Protein AF-A0A1Q3BNQ1-F1 (afdb_monomer_lite)

Organism: Cephalotus follicularis (NCBI:txid3775)

Secondary structure (DSSP, 8-state):
-------HHHHHHHHHHHHHHHHHHHHHHHHHHHHHHHHHHHHHHHHHHHHHHHHSSHHHHHHHHHHHHHHHHHHHHHHHHHHHHHHHHHHHHHHHHHHHHHHH-SSSTT--HHHHHHHHHHHHHHHHTT------B-TTT--BSS-GGG-HHHHHHHHHHHHHHHHHHHHHHHT-

pLDDT: mean 78.76, std 16.56, range [44.59, 98.38]

Sequence (176 aa):
MAIDDLDEDEDENEVSELLELLEQFSLENASLKKTIKAINKENVSLKLEIECLSNKSLDDEIISLEKENETLKLEVDALKKTFPKFSNSSEKLDNLLGLQRCVFNKAGLGYDEMNNVKHCQKYLEKKDIKKTPSSITCNNCNKNGHTTHNCYHKKMTYIREINLNKTSSIEIKCLR

Structure (mmCIF, N/CA/C/O backbone):
data_AF-A0A1Q3BNQ1-F1
#
_entry.id   AF-A0A1Q3BNQ1-F1
#
loop_
_atom_site.group_PDB
_atom_site.id
_atom_site.type_symbol
_atom_site.label_atom_id
_atom_site.label_alt_id
_atom_site.label_comp_id
_atom_site.label_asym_id
_atom_site.label_entity_id
_atom_site.label_seq_id
_atom_site.pdbx_PDB_ins_code
_atom_site.Cartn_x
_atom_site.Cartn_y
_atom_site.Cartn_z
_atom_site.occupancy
_atom_site.B_iso_or_equiv
_atom_site.auth_seq_id
_atom_site.auth_comp_id
_atom_site.auth_asym_id
_atom_site.auth_atom_id
_atom_site.pdbx_PDB_model_num
ATOM 1 N N . MET A 1 1 ? -39.906 -1.894 97.832 1.00 46.34 1 MET A N 1
ATOM 2 C CA . MET A 1 1 ? -39.296 -2.335 96.566 1.00 46.34 1 MET A CA 1
ATOM 3 C C . MET A 1 1 ? -39.642 -1.264 95.560 1.00 46.34 1 MET A C 1
ATOM 5 O O . MET A 1 1 ? -40.793 -1.199 95.160 1.00 46.34 1 MET A O 1
ATOM 9 N N . ALA A 1 2 ? -38.713 -0.341 95.322 1.00 49.16 2 ALA A N 1
ATOM 10 C CA . ALA A 1 2 ? -38.807 0.574 94.193 1.00 49.16 2 ALA A CA 1
ATOM 11 C C . ALA A 1 2 ? -38.344 -0.242 92.986 1.00 49.16 2 ALA A C 1
ATOM 13 O O . ALA A 1 2 ? -37.250 -0.804 93.032 1.00 49.16 2 ALA A O 1
ATOM 14 N N . ILE A 1 3 ? -39.241 -0.449 92.030 1.00 54.94 3 ILE A N 1
ATOM 15 C CA . ILE A 1 3 ? -38.895 -1.000 90.726 1.00 54.94 3 ILE A CA 1
ATOM 16 C C . ILE A 1 3 ? -38.609 0.235 89.888 1.00 54.94 3 ILE A C 1
ATOM 18 O O . ILE A 1 3 ? -39.430 1.147 89.851 1.00 54.94 3 ILE A O 1
ATOM 22 N N . ASP A 1 4 ? -37.389 0.297 89.375 1.00 54.50 4 ASP A N 1
ATOM 23 C CA . ASP A 1 4 ? -36.933 1.331 88.467 1.00 54.50 4 ASP A CA 1
ATOM 24 C C . ASP A 1 4 ? -37.817 1.285 87.210 1.00 54.50 4 ASP A C 1
ATOM 26 O O . ASP A 1 4 ? -37.688 0.374 86.394 1.00 54.50 4 ASP A O 1
ATOM 30 N N . ASP A 1 5 ? -38.749 2.235 87.094 1.00 57.47 5 ASP A N 1
ATOM 31 C CA . ASP A 1 5 ? -39.455 2.556 85.851 1.00 57.47 5 ASP A CA 1
ATOM 32 C C . ASP A 1 5 ? -38.438 3.258 84.931 1.00 57.47 5 ASP A C 1
ATOM 34 O O . ASP A 1 5 ? -38.391 4.487 84.862 1.00 57.47 5 ASP A O 1
ATOM 38 N N . LEU A 1 6 ? -37.531 2.485 84.333 1.00 59.31 6 LEU A N 1
ATOM 39 C CA . LEU A 1 6 ? -36.557 2.971 83.356 1.00 59.31 6 LEU A CA 1
ATOM 40 C C . LEU A 1 6 ? -37.011 2.574 81.946 1.00 59.31 6 LEU A C 1
ATOM 42 O O . LEU A 1 6 ? -37.089 1.393 81.621 1.00 59.31 6 LEU A O 1
ATOM 46 N N . ASP A 1 7 ? -37.293 3.605 81.152 1.00 60.62 7 ASP A N 1
ATOM 47 C CA . ASP A 1 7 ? -36.911 3.744 79.741 1.00 60.62 7 ASP A CA 1
ATOM 48 C C . ASP A 1 7 ? -37.496 2.779 78.681 1.00 60.62 7 ASP A C 1
ATOM 50 O O . ASP A 1 7 ? -36.965 2.706 77.576 1.00 60.62 7 ASP A O 1
ATOM 54 N N . GLU A 1 8 ? -38.637 2.117 78.922 1.00 60.00 8 GLU A N 1
ATOM 55 C CA . GL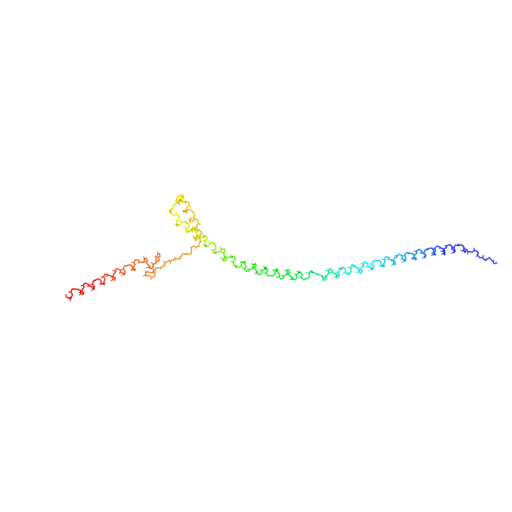U A 1 8 ? -39.306 1.292 77.883 1.00 60.00 8 GLU A CA 1
ATOM 56 C C . GLU A 1 8 ? -39.674 2.087 76.604 1.00 60.00 8 GLU A C 1
ATOM 58 O O . GLU A 1 8 ? -39.603 1.550 75.498 1.00 60.00 8 GLU A O 1
ATOM 63 N N . ASP A 1 9 ? -40.017 3.376 76.732 1.00 63.72 9 ASP A N 1
ATOM 64 C CA . ASP A 1 9 ? -40.390 4.239 75.596 1.00 63.72 9 ASP A CA 1
ATOM 65 C C . ASP A 1 9 ? -39.177 4.676 74.739 1.00 63.72 9 ASP A C 1
ATOM 67 O O . ASP A 1 9 ? -39.330 4.988 73.554 1.00 63.72 9 ASP A O 1
ATOM 71 N N . GLU A 1 10 ? -37.970 4.727 75.319 1.00 66.06 10 GLU A N 1
ATOM 72 C CA . GLU A 1 10 ? -36.742 5.127 74.611 1.00 66.06 10 GLU A CA 1
ATOM 73 C C . GLU A 1 10 ? -36.222 3.969 73.740 1.00 66.06 10 GLU A C 1
ATOM 75 O O . GLU A 1 10 ? -35.887 4.171 72.568 1.00 66.06 10 GLU A O 1
ATOM 80 N N . ASP A 1 11 ? -36.300 2.740 74.263 1.00 69.44 11 ASP A N 1
ATOM 81 C CA . ASP A 1 11 ? -35.953 1.508 73.549 1.00 69.44 11 ASP A CA 1
ATOM 82 C C . ASP A 1 11 ? -36.892 1.231 72.348 1.00 69.44 11 ASP A C 1
ATOM 84 O O . ASP A 1 11 ? -36.437 0.803 71.282 1.00 69.44 11 ASP A O 1
ATOM 88 N N . GLU A 1 12 ? -38.204 1.499 72.457 1.00 75.94 12 GLU A N 1
ATOM 89 C CA . GLU A 1 12 ? -39.151 1.331 71.333 1.00 75.94 12 GLU A CA 1
ATOM 90 C C . GLU A 1 12 ? -38.887 2.306 70.169 1.00 75.94 12 GLU A C 1
ATOM 92 O O . GLU A 1 12 ? -39.064 1.950 68.991 1.00 75.94 12 GLU A O 1
ATOM 97 N N . ASN A 1 13 ? -38.435 3.527 70.475 1.00 80.38 13 ASN A N 1
ATOM 98 C CA . ASN A 1 13 ? -38.092 4.526 69.466 1.00 80.38 13 ASN A CA 1
ATOM 99 C C . ASN A 1 13 ? -36.817 4.132 68.693 1.00 80.38 13 ASN A C 1
ATOM 101 O O . ASN A 1 13 ? -36.804 4.209 67.462 1.00 80.38 13 ASN A O 1
ATOM 105 N N . GLU A 1 14 ? -35.785 3.623 69.378 1.00 83.44 14 GLU A N 1
ATOM 106 C CA . GLU A 1 14 ? -34.570 3.105 68.726 1.00 83.44 14 GLU A CA 1
ATOM 107 C C . GLU A 1 14 ? -34.859 1.897 67.818 1.00 83.44 14 GLU A C 1
ATOM 109 O O . GLU A 1 14 ? -34.345 1.809 66.697 1.00 83.44 14 GLU A O 1
ATOM 114 N N . VAL A 1 15 ? -35.720 0.969 68.252 1.00 88.25 15 VAL A N 1
ATOM 115 C CA . VAL A 1 15 ? -36.116 -0.197 67.438 1.00 88.25 15 VAL A CA 1
ATOM 116 C C . VAL A 1 15 ? -36.845 0.233 66.161 1.00 88.25 15 VAL A C 1
ATOM 118 O O . VAL A 1 15 ? -36.629 -0.360 65.097 1.00 88.25 15 VAL A O 1
ATOM 121 N N . SER A 1 16 ? -37.678 1.272 66.242 1.00 88.44 16 SER A N 1
ATOM 122 C CA . SER A 1 16 ? -38.406 1.817 65.091 1.00 88.44 16 SER A CA 1
ATOM 123 C C . SER A 1 16 ? -37.464 2.456 64.063 1.00 88.44 16 SER A C 1
ATOM 125 O O . SER A 1 16 ? -37.566 2.146 62.873 1.00 88.44 16 SER A O 1
ATOM 127 N N . GLU A 1 17 ? -36.484 3.255 64.501 1.00 92.38 17 GLU A N 1
ATOM 128 C CA . GLU A 1 17 ? -35.461 3.830 63.610 1.00 92.38 17 GLU A CA 1
ATOM 129 C C . GLU A 1 17 ? -34.612 2.745 62.922 1.00 92.38 17 GLU A C 1
ATOM 131 O O . GLU A 1 17 ? -34.325 2.824 61.722 1.00 92.38 17 GLU A O 1
ATOM 136 N N . LEU A 1 18 ? -34.241 1.685 63.648 1.00 92.81 18 LEU A N 1
ATOM 137 C CA . LEU A 1 18 ? -33.494 0.557 63.081 1.00 92.81 18 LEU A CA 1
ATOM 138 C C . LEU A 1 18 ? -34.297 -0.210 62.019 1.00 92.81 18 LEU A C 1
ATOM 140 O O . LEU A 1 18 ? -33.718 -0.668 61.027 1.00 92.81 18 LEU A O 1
ATOM 144 N N . LEU A 1 19 ? -35.614 -0.350 62.198 1.00 93.50 19 LEU A N 1
ATOM 145 C CA . LEU A 1 19 ? -36.498 -0.976 61.211 1.00 93.50 19 LEU A CA 1
ATOM 146 C C . LEU A 1 19 ? -36.595 -0.147 59.924 1.00 93.50 19 LEU A C 1
ATOM 148 O O . LEU A 1 19 ? -36.480 -0.719 58.836 1.00 93.50 19 LEU A O 1
ATOM 152 N N . GLU A 1 20 ? -36.735 1.177 60.031 1.00 94.25 20 GLU A N 1
ATOM 153 C CA . GLU A 1 20 ? -36.743 2.076 58.867 1.00 94.25 20 GLU A CA 1
ATOM 154 C C . GLU A 1 20 ? -35.418 2.007 58.092 1.00 94.25 20 GLU A C 1
ATOM 156 O O . GLU A 1 20 ? -35.409 1.860 56.864 1.00 94.25 20 GLU A O 1
ATOM 161 N N . LEU A 1 21 ? -34.284 2.020 58.805 1.00 95.19 21 LEU A N 1
ATOM 162 C CA . LEU A 1 21 ? -32.958 1.857 58.202 1.00 95.19 21 LEU A CA 1
ATOM 163 C C . LEU A 1 21 ? -32.819 0.510 57.482 1.00 95.19 21 LEU A C 1
ATOM 165 O O . LEU A 1 21 ? -32.277 0.448 56.373 1.00 95.19 21 LEU A O 1
ATOM 169 N N . LEU A 1 22 ? -33.316 -0.576 58.081 1.00 94.88 22 LEU A N 1
ATOM 170 C CA . LEU A 1 22 ? -33.282 -1.905 57.474 1.00 94.88 22 LEU A CA 1
ATOM 171 C C . LEU A 1 22 ? -34.108 -1.955 56.182 1.00 94.88 22 LEU A C 1
ATOM 173 O O . LEU A 1 22 ? -33.658 -2.527 55.181 1.00 94.88 22 LEU A O 1
ATOM 177 N N . GLU A 1 23 ? -35.291 -1.340 56.179 1.00 96.19 23 GLU A N 1
ATOM 178 C CA . GLU A 1 23 ? -36.137 -1.256 54.993 1.00 96.19 23 GLU A CA 1
ATOM 179 C C . GLU A 1 23 ? -35.449 -0.443 53.887 1.00 96.19 23 GLU A C 1
ATOM 181 O O . GLU A 1 23 ? -35.364 -0.910 52.744 1.00 96.19 23 GLU A O 1
ATOM 186 N N . GLN A 1 24 ? -34.844 0.698 54.225 1.00 96.88 24 GLN A N 1
ATOM 187 C CA . GLN A 1 24 ? -34.085 1.517 53.280 1.00 96.88 24 GLN A CA 1
ATOM 188 C C . GLN A 1 24 ? -32.898 0.753 52.672 1.00 96.88 24 GLN A C 1
ATOM 190 O O . GLN A 1 24 ? -32.751 0.716 51.444 1.00 96.88 24 GLN A O 1
ATOM 195 N N . PHE A 1 25 ? -32.103 0.060 53.493 1.00 97.12 25 PHE A N 1
ATOM 196 C CA . PHE A 1 25 ? -31.016 -0.796 53.008 1.00 97.12 25 PHE A CA 1
ATOM 197 C C . PHE A 1 25 ? -31.523 -1.925 52.106 1.00 97.12 25 PHE A C 1
ATOM 199 O O . PHE A 1 25 ? -30.865 -2.293 51.128 1.00 97.12 25 PHE A O 1
ATOM 206 N N . SER A 1 26 ? -32.694 -2.495 52.400 1.00 97.12 26 SER A N 1
ATOM 207 C CA . SER A 1 26 ? -33.290 -3.545 51.569 1.00 97.12 26 SER A CA 1
ATOM 208 C C . SER A 1 26 ? -33.654 -3.028 50.169 1.00 97.12 26 SER A C 1
ATOM 210 O O . SER A 1 26 ? -33.371 -3.695 49.163 1.00 97.12 26 SER A O 1
ATOM 212 N N . LEU A 1 27 ? -34.200 -1.809 50.089 1.00 97.25 27 LEU A N 1
ATOM 213 C CA . LEU A 1 27 ? -34.549 -1.136 48.839 1.00 97.25 27 LEU A CA 1
ATOM 214 C C . LEU A 1 27 ? -33.297 -0.796 48.029 1.00 97.25 27 LEU A C 1
ATOM 216 O O . LEU A 1 27 ? -33.243 -1.068 46.823 1.00 97.25 27 LEU A O 1
ATOM 220 N N . GLU A 1 28 ? -32.268 -0.264 48.687 1.00 97.81 28 GLU A N 1
ATOM 221 C CA . GLU A 1 28 ? -31.000 0.065 48.046 1.00 97.81 28 GLU A CA 1
ATOM 222 C C . GLU A 1 28 ? -30.319 -1.193 47.487 1.00 97.81 28 GLU A C 1
ATOM 224 O O . GLU A 1 28 ? -29.970 -1.229 46.304 1.00 97.81 28 GLU A O 1
ATOM 229 N N . ASN A 1 29 ? -30.259 -2.281 48.260 1.00 97.31 29 ASN A N 1
ATOM 230 C CA . ASN A 1 29 ? -29.737 -3.572 47.804 1.00 97.31 29 ASN A CA 1
ATOM 231 C C . ASN A 1 29 ? -30.508 -4.128 46.596 1.00 97.31 29 ASN A C 1
ATOM 233 O O . ASN A 1 29 ? -29.913 -4.667 45.654 1.00 97.31 29 ASN A O 1
ATOM 237 N N . ALA A 1 30 ? -31.835 -3.983 46.581 1.00 97.44 30 ALA A N 1
ATOM 238 C CA . ALA A 1 30 ? -32.650 -4.374 45.437 1.00 97.44 30 ALA A CA 1
ATOM 239 C C . ALA A 1 30 ? -32.338 -3.524 44.193 1.00 97.44 30 ALA A C 1
ATOM 241 O O . ALA A 1 30 ? -32.303 -4.063 43.079 1.00 97.44 30 ALA A O 1
ATOM 242 N N . SER A 1 31 ? -32.084 -2.223 44.365 1.00 97.69 31 SER A N 1
ATOM 243 C CA . SER A 1 31 ? -31.688 -1.323 43.278 1.00 97.69 31 SER A CA 1
ATOM 244 C C . SER A 1 31 ? -30.307 -1.684 42.713 1.00 97.69 31 SER A C 1
ATOM 246 O O . SER A 1 31 ? -30.189 -1.903 41.505 1.00 97.69 31 SER A O 1
ATOM 248 N N . LEU A 1 32 ? -29.311 -1.902 43.581 1.00 98.06 32 LEU A N 1
ATOM 249 C CA . LEU A 1 32 ? -27.949 -2.308 43.222 1.00 98.06 32 LEU A CA 1
ATOM 250 C C . LEU A 1 32 ? -27.942 -3.635 42.458 1.00 98.06 32 LEU A C 1
ATOM 252 O O . LEU A 1 32 ? -27.269 -3.800 41.440 1.00 98.06 32 LEU A O 1
ATOM 256 N N . LYS A 1 33 ? -28.767 -4.592 42.890 1.00 98.19 33 LYS A N 1
ATOM 257 C CA . LYS A 1 33 ? -28.916 -5.877 42.198 1.00 98.19 33 LYS A CA 1
ATOM 258 C C . LYS A 1 33 ? -29.481 -5.717 40.782 1.00 98.19 33 LYS A C 1
ATOM 260 O O . LYS A 1 33 ? -29.136 -6.508 39.900 1.00 98.19 33 LYS A O 1
ATOM 265 N N . LYS A 1 34 ? -30.348 -4.725 40.540 1.00 97.62 34 LYS A N 1
ATOM 266 C CA . LYS A 1 34 ? -30.874 -4.421 39.196 1.00 97.62 34 LYS A CA 1
ATOM 267 C C . LYS A 1 34 ? -29.801 -3.779 38.316 1.00 97.62 34 LYS A C 1
ATOM 269 O O . LYS A 1 34 ? -29.639 -4.225 37.180 1.00 97.62 34 LYS A O 1
ATOM 274 N N . THR A 1 35 ? -29.039 -2.812 38.827 1.00 98.00 35 THR A N 1
ATOM 275 C CA . THR A 1 35 ? -27.935 -2.178 38.083 1.00 98.00 35 THR A CA 1
ATOM 276 C C . THR A 1 35 ? -26.826 -3.169 37.749 1.00 98.00 35 THR A C 1
ATOM 278 O O . THR A 1 35 ? -26.418 -3.231 36.593 1.00 98.00 35 THR A O 1
ATOM 281 N N . ILE A 1 36 ? -26.420 -4.042 38.679 1.00 98.19 36 ILE A N 1
ATOM 282 C CA . ILE A 1 36 ? -25.442 -5.114 38.405 1.00 98.19 36 ILE A CA 1
ATOM 283 C C . ILE A 1 36 ? -25.914 -6.019 37.258 1.00 98.19 36 ILE A C 1
ATOM 285 O O . ILE A 1 36 ? -25.133 -6.376 36.375 1.00 98.19 36 ILE A O 1
ATOM 289 N N . LYS A 1 37 ? -27.202 -6.387 37.230 1.00 97.75 37 LYS A N 1
ATOM 290 C CA . LYS A 1 37 ? -27.765 -7.189 36.132 1.00 97.75 37 LYS A CA 1
ATOM 291 C C . LYS A 1 37 ? -27.741 -6.449 34.795 1.00 97.75 37 LYS A C 1
ATOM 293 O O . LYS A 1 37 ? -27.502 -7.093 33.778 1.00 97.75 37 LYS A O 1
ATOM 298 N N . ALA A 1 38 ? -28.010 -5.144 34.784 1.00 97.81 38 ALA A N 1
ATOM 299 C CA . ALA A 1 38 ? -27.954 -4.332 33.570 1.00 97.81 38 ALA A CA 1
ATOM 300 C C . ALA A 1 38 ? -26.516 -4.233 33.034 1.00 97.81 38 ALA A C 1
ATOM 302 O O . ALA A 1 38 ? -26.275 -4.600 31.887 1.00 97.81 38 ALA A O 1
ATOM 303 N N . ILE A 1 39 ? -25.561 -3.878 33.899 1.00 98.06 39 ILE A N 1
ATOM 304 C CA . ILE A 1 39 ? -24.134 -3.774 33.560 1.00 98.06 39 ILE A CA 1
ATOM 305 C C . ILE A 1 39 ? -23.590 -5.113 33.052 1.00 98.06 39 ILE A C 1
ATOM 307 O O . ILE A 1 39 ? -22.869 -5.161 32.062 1.00 98.06 39 ILE A O 1
ATOM 311 N N . ASN A 1 40 ? -23.964 -6.234 33.677 1.00 97.88 40 ASN A N 1
ATOM 312 C CA . ASN A 1 40 ? -23.525 -7.549 33.209 1.00 97.88 40 ASN A CA 1
ATOM 313 C C . ASN A 1 40 ? -24.044 -7.888 31.806 1.00 97.88 40 ASN A C 1
ATOM 315 O O . ASN A 1 40 ? -23.314 -8.502 31.031 1.00 97.88 40 ASN A O 1
ATOM 319 N N . LYS A 1 41 ? -25.273 -7.488 31.456 1.00 97.12 41 LYS A N 1
ATOM 320 C CA . LYS A 1 41 ? -25.795 -7.673 30.091 1.00 97.12 41 LYS A CA 1
ATOM 321 C C . LYS A 1 41 ? -25.012 -6.841 29.080 1.00 97.12 41 LYS A C 1
ATOM 323 O O . LYS A 1 41 ? -24.650 -7.359 28.028 1.00 97.12 41 LYS A O 1
ATOM 328 N N . GLU A 1 42 ? -24.726 -5.589 29.416 1.00 97.69 42 GLU A N 1
ATOM 329 C CA . GLU A 1 42 ? -23.936 -4.692 28.572 1.00 97.69 42 GLU A CA 1
ATOM 330 C C . GLU A 1 42 ? -22.507 -5.217 28.377 1.00 97.69 42 GLU A C 1
ATOM 332 O O . GLU A 1 42 ? -22.049 -5.340 27.246 1.00 97.69 42 GLU A O 1
ATOM 337 N N . ASN A 1 43 ? -21.850 -5.672 29.448 1.00 97.38 43 ASN A N 1
ATOM 338 C CA . ASN A 1 43 ? -20.525 -6.293 29.381 1.00 97.38 43 ASN A CA 1
ATOM 339 C C . ASN A 1 43 ? -20.485 -7.533 28.478 1.00 97.38 43 ASN A C 1
ATOM 341 O O . ASN A 1 43 ? -19.504 -7.743 27.767 1.00 97.38 43 ASN A O 1
ATOM 345 N N . VAL A 1 44 ? -21.524 -8.374 28.503 1.00 97.00 44 VAL A N 1
ATOM 346 C CA . VAL A 1 44 ? -21.620 -9.529 27.594 1.00 97.00 44 VAL A CA 1
ATOM 347 C C . VAL A 1 44 ? -21.784 -9.065 26.145 1.00 97.00 44 VAL A C 1
ATOM 349 O O . VAL A 1 44 ? -21.111 -9.598 25.268 1.00 97.00 44 VAL A O 1
ATOM 352 N N . SER A 1 45 ? -22.618 -8.051 25.896 1.00 96.81 45 SER A N 1
ATOM 353 C CA . SER A 1 45 ? -22.808 -7.479 24.557 1.00 96.81 45 SER A CA 1
ATOM 354 C C . SER A 1 45 ? -21.512 -6.890 23.995 1.00 96.81 45 SER A C 1
ATOM 356 O O . SER A 1 45 ? -21.127 -7.219 22.877 1.00 96.81 45 SER A O 1
ATOM 358 N N . LEU A 1 46 ? -20.804 -6.080 24.786 1.00 96.31 46 LEU A N 1
ATOM 359 C CA . LEU A 1 46 ? -19.537 -5.462 24.387 1.00 96.31 46 LEU A CA 1
ATOM 360 C C . LEU A 1 46 ? -18.456 -6.511 24.099 1.00 96.31 46 LEU A C 1
ATOM 362 O O . LEU A 1 46 ? -17.715 -6.383 23.129 1.00 96.31 46 LEU A O 1
ATOM 366 N N . LYS A 1 47 ? -18.384 -7.584 24.899 1.00 95.50 47 LYS A N 1
ATOM 367 C CA . LYS A 1 47 ? -17.460 -8.700 24.634 1.00 95.50 47 LYS A CA 1
ATOM 368 C C . LYS A 1 47 ? -17.732 -9.369 23.287 1.00 95.50 47 LYS A C 1
ATOM 370 O O . LYS A 1 47 ? -16.783 -9.634 22.555 1.00 95.50 47 LYS A O 1
ATOM 375 N N . LEU A 1 48 ? -19.002 -9.612 22.955 1.00 91.50 48 LEU A N 1
ATOM 376 C CA . LEU A 1 48 ? -19.388 -10.207 21.671 1.00 91.50 48 LEU A CA 1
ATOM 377 C C . LEU A 1 48 ? -19.059 -9.288 20.488 1.00 91.50 48 LEU A C 1
ATOM 379 O O . LEU A 1 48 ? -18.639 -9.766 19.436 1.00 91.50 48 LEU A O 1
ATOM 383 N N . GLU A 1 49 ? -19.231 -7.977 20.653 1.00 90.69 49 GLU A N 1
ATOM 384 C CA . GLU A 1 49 ? -18.887 -6.996 19.623 1.00 90.69 49 GLU A CA 1
ATOM 385 C C . GLU A 1 49 ? -17.374 -6.954 19.367 1.00 90.69 49 GLU A C 1
ATOM 387 O O . GLU A 1 49 ? -16.949 -7.031 18.215 1.00 90.69 49 GLU A O 1
ATOM 392 N N . ILE A 1 50 ? -16.558 -6.947 20.427 1.00 88.44 50 ILE A N 1
ATOM 393 C CA . ILE A 1 50 ? -15.091 -7.023 20.326 1.00 88.44 50 ILE A CA 1
ATOM 394 C C . ILE A 1 50 ? -14.652 -8.306 19.608 1.00 88.44 50 ILE A C 1
ATOM 396 O O . ILE A 1 50 ? -13.821 -8.251 18.704 1.00 88.44 50 ILE A O 1
ATOM 400 N N . GLU A 1 51 ? -15.222 -9.457 19.971 1.00 87.12 51 GLU A N 1
ATOM 401 C CA . GLU A 1 51 ? -14.909 -10.739 19.329 1.00 87.12 51 GLU A CA 1
ATOM 402 C C . GLU A 1 51 ? -15.293 -10.742 17.839 1.00 87.12 51 GLU A C 1
ATOM 404 O O . GLU A 1 51 ? -14.527 -11.200 16.989 1.00 87.12 51 GLU A O 1
ATOM 409 N N . CYS A 1 52 ? -16.450 -10.169 17.494 1.00 82.81 52 CYS A N 1
ATOM 410 C CA . CYS A 1 52 ? -16.878 -10.028 16.104 1.00 82.81 52 CYS A CA 1
ATOM 411 C C . CYS A 1 52 ? -15.960 -9.110 15.289 1.00 82.81 52 CYS A C 1
ATOM 413 O O . CYS A 1 52 ? -15.711 -9.407 14.122 1.00 82.81 52 CYS A O 1
ATOM 415 N N . LEU A 1 53 ? -15.481 -8.011 15.876 1.00 81.38 53 LEU A N 1
ATOM 416 C CA . LEU A 1 53 ? -14.559 -7.077 15.225 1.00 81.38 53 LEU A CA 1
ATOM 417 C C . LEU A 1 53 ? -13.166 -7.689 15.043 1.00 81.38 53 LEU A C 1
ATOM 419 O O . LEU A 1 53 ? -12.551 -7.494 13.998 1.00 81.38 53 LEU A O 1
ATOM 423 N N . SER A 1 54 ? -12.696 -8.465 16.022 1.00 78.31 54 SER A N 1
ATOM 424 C CA . SER A 1 54 ? -11.379 -9.108 15.975 1.00 78.31 54 SER A CA 1
ATOM 425 C C . SER A 1 54 ? -11.273 -10.189 14.896 1.00 78.31 54 SER A C 1
ATOM 427 O O . SER A 1 54 ? -10.187 -10.408 14.377 1.00 78.31 54 SER A O 1
ATOM 429 N N . ASN A 1 55 ? -12.373 -10.871 14.559 1.00 67.62 55 ASN A N 1
ATOM 430 C CA . ASN A 1 55 ? -12.326 -12.084 13.735 1.00 67.62 55 ASN A CA 1
ATOM 431 C C . ASN A 1 55 ? -12.659 -11.883 12.245 1.00 67.62 55 ASN A C 1
ATOM 433 O O . ASN A 1 55 ? -12.581 -12.847 11.488 1.00 67.62 55 ASN A O 1
ATOM 437 N N . LYS A 1 56 ? -13.116 -10.701 11.801 1.00 64.19 56 LYS A N 1
ATOM 438 C CA . LYS A 1 56 ? -13.925 -10.639 10.564 1.00 64.19 56 LYS A CA 1
ATOM 439 C C . LYS A 1 56 ? -13.292 -10.170 9.263 1.00 64.19 56 LYS A C 1
ATOM 441 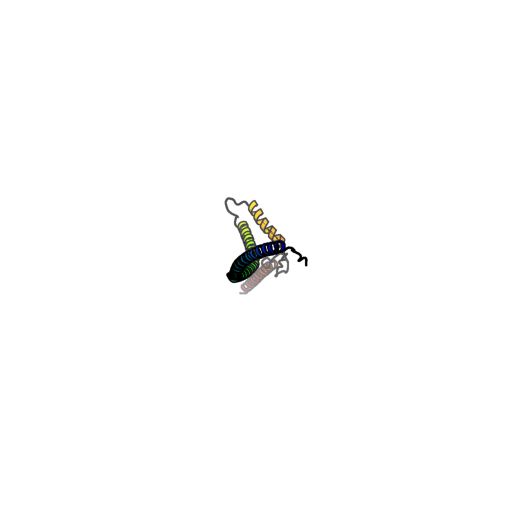O O . LYS A 1 56 ? -13.953 -10.371 8.251 1.00 64.19 56 LYS A O 1
ATOM 446 N N . SER A 1 57 ? -12.121 -9.543 9.203 1.00 62.97 57 SER A N 1
ATOM 447 C CA . SER A 1 57 ? -11.720 -8.989 7.890 1.00 62.97 57 SER A CA 1
ATOM 448 C C . SER A 1 57 ? -10.284 -8.524 7.759 1.00 62.97 57 SER A C 1
ATOM 450 O O . SER A 1 57 ? -9.760 -8.498 6.651 1.00 62.97 57 SER A O 1
ATOM 452 N N . LEU A 1 58 ? -9.664 -8.096 8.857 1.00 73.38 58 LEU A N 1
ATOM 453 C CA . LEU A 1 58 ? -8.432 -7.322 8.752 1.00 73.38 58 LEU A CA 1
ATOM 454 C C . LEU A 1 58 ? -7.223 -8.196 8.432 1.00 73.38 58 LEU A C 1
ATOM 456 O O . LEU A 1 58 ? -6.393 -7.779 7.637 1.00 73.38 58 LEU A O 1
ATOM 460 N N . ASP A 1 59 ? -7.147 -9.412 8.969 1.00 81.69 59 ASP A N 1
ATOM 461 C CA . ASP A 1 59 ? -5.968 -10.262 8.773 1.00 81.69 59 ASP A CA 1
ATOM 462 C C . ASP A 1 59 ? -5.810 -10.706 7.312 1.00 81.69 59 ASP A C 1
ATOM 464 O O . ASP A 1 59 ? -4.722 -10.597 6.750 1.00 81.69 59 ASP A O 1
ATOM 468 N N . ASP A 1 60 ? -6.893 -11.130 6.657 1.00 82.94 60 ASP A N 1
ATOM 469 C CA . ASP A 1 60 ? -6.854 -11.530 5.245 1.00 82.94 60 ASP A CA 1
ATOM 470 C C . ASP A 1 60 ? -6.549 -10.340 4.321 1.00 82.94 60 ASP A C 1
ATOM 472 O O . ASP A 1 60 ? -5.795 -10.472 3.352 1.00 82.94 60 ASP A O 1
ATOM 476 N N . GLU A 1 61 ? -7.100 -9.163 4.633 1.00 86.81 61 GLU A N 1
ATOM 477 C CA . GLU A 1 61 ? -6.850 -7.932 3.882 1.00 86.81 61 GLU A CA 1
ATOM 478 C C . GLU A 1 61 ? -5.401 -7.454 4.062 1.00 86.81 61 GLU A C 1
ATOM 480 O O . GLU A 1 61 ? -4.742 -7.115 3.079 1.00 86.81 61 GLU A O 1
ATOM 485 N N . ILE A 1 62 ? -4.857 -7.531 5.282 1.00 89.25 62 ILE A N 1
ATOM 486 C CA . ILE A 1 62 ? -3.445 -7.256 5.579 1.00 89.25 62 ILE A CA 1
ATOM 487 C C . ILE A 1 62 ? -2.545 -8.219 4.800 1.00 89.25 62 ILE A C 1
ATOM 489 O O . ILE A 1 62 ? -1.655 -7.765 4.085 1.00 89.25 62 ILE A O 1
ATOM 493 N N . ILE A 1 63 ? -2.808 -9.529 4.854 1.00 91.25 63 ILE A N 1
ATOM 494 C CA . ILE A 1 63 ? -2.019 -10.539 4.131 1.00 91.25 63 ILE A CA 1
ATOM 495 C C . ILE A 1 63 ? -2.067 -10.297 2.615 1.00 91.25 63 ILE A C 1
ATOM 497 O O . ILE A 1 63 ? -1.059 -10.460 1.920 1.00 91.25 63 ILE A O 1
ATOM 501 N N . SER A 1 64 ? -3.232 -9.928 2.076 1.00 93.50 64 SER A N 1
ATOM 502 C CA . SER A 1 64 ? -3.385 -9.598 0.656 1.00 93.50 64 SER A CA 1
ATOM 503 C C . SER A 1 64 ? -2.557 -8.368 0.276 1.00 93.50 64 SER A C 1
ATOM 505 O O . SER A 1 64 ? -1.790 -8.415 -0.689 1.00 93.50 64 SER A O 1
ATOM 507 N N . LEU A 1 65 ? -2.667 -7.291 1.057 1.00 96.00 65 LEU A N 1
ATOM 508 C CA . LEU A 1 65 ? -1.933 -6.045 0.834 1.00 96.00 65 LEU A CA 1
ATOM 509 C C . LEU A 1 65 ? -0.419 -6.235 0.968 1.00 96.00 65 LEU A C 1
ATOM 511 O O . LEU A 1 65 ? 0.341 -5.654 0.195 1.00 96.00 65 LEU A O 1
ATOM 515 N N . GLU A 1 66 ? 0.042 -7.056 1.912 1.00 96.50 66 GLU A N 1
ATOM 516 C CA . GLU A 1 66 ? 1.462 -7.379 2.081 1.00 96.50 66 GLU A CA 1
ATOM 517 C C . GLU A 1 66 ? 2.037 -8.078 0.843 1.00 96.50 66 GLU A C 1
ATOM 519 O O . GLU A 1 66 ? 3.081 -7.662 0.332 1.00 96.50 66 GLU A O 1
ATOM 524 N N . LYS A 1 67 ? 1.325 -9.073 0.296 1.00 96.25 67 LYS A N 1
ATOM 525 C CA . LYS A 1 67 ? 1.728 -9.781 -0.934 1.00 96.25 67 LYS A CA 1
ATOM 526 C C . LYS A 1 67 ? 1.771 -8.862 -2.154 1.00 96.25 67 LYS A C 1
ATOM 528 O O . LYS A 1 67 ? 2.695 -8.951 -2.969 1.00 96.25 67 LYS A O 1
ATOM 533 N N . GLU A 1 68 ? 0.788 -7.974 -2.292 1.00 97.38 68 GLU A N 1
ATOM 534 C CA . GLU A 1 68 ? 0.774 -6.975 -3.363 1.00 97.38 68 GLU A CA 1
ATOM 535 C C . GLU A 1 68 ? 1.973 -6.024 -3.235 1.00 97.38 68 GLU A C 1
ATOM 537 O O . GLU A 1 68 ? 2.691 -5.789 -4.208 1.00 97.38 68 GLU A O 1
ATOM 542 N N . ASN A 1 69 ? 2.271 -5.558 -2.018 1.00 97.94 69 ASN A N 1
ATOM 543 C CA . ASN A 1 69 ? 3.418 -4.692 -1.745 1.00 97.94 69 ASN A CA 1
ATOM 544 C C . ASN A 1 69 ? 4.762 -5.357 -2.074 1.00 97.94 69 ASN A C 1
ATOM 546 O O . ASN A 1 69 ? 5.659 -4.707 -2.618 1.00 97.94 69 ASN A O 1
ATOM 550 N N . GLU A 1 70 ? 4.933 -6.638 -1.742 1.00 97.62 70 GLU A N 1
ATOM 551 C CA . GLU A 1 70 ? 6.132 -7.398 -2.116 1.00 97.62 70 GLU A CA 1
ATOM 552 C C . GLU A 1 70 ? 6.280 -7.509 -3.637 1.00 97.62 70 GLU A C 1
ATOM 554 O O . GLU A 1 70 ? 7.366 -7.268 -4.172 1.00 97.62 70 GLU A O 1
ATOM 559 N N . THR A 1 71 ? 5.181 -7.791 -4.341 1.00 97.81 71 THR A N 1
ATOM 560 C CA . THR A 1 71 ? 5.160 -7.883 -5.808 1.00 97.81 71 THR A CA 1
ATOM 561 C C . THR A 1 71 ? 5.538 -6.546 -6.449 1.00 97.81 71 THR A C 1
ATOM 563 O O . THR A 1 71 ? 6.452 -6.485 -7.276 1.00 97.81 71 THR A O 1
ATOM 566 N N . LEU A 1 72 ? 4.925 -5.447 -6.000 1.00 98.38 72 LEU A N 1
ATOM 567 C CA . LEU A 1 72 ? 5.218 -4.099 -6.492 1.00 98.38 72 LEU A CA 1
ATOM 568 C C . LEU A 1 72 ? 6.673 -3.688 -6.232 1.00 98.38 72 LEU A C 1
ATOM 570 O O . LEU A 1 72 ? 7.305 -3.076 -7.095 1.00 98.38 72 LEU A O 1
ATOM 574 N N . LYS A 1 73 ? 7.250 -4.045 -5.077 1.00 98.31 73 LYS A N 1
ATOM 575 C CA . LYS A 1 73 ? 8.673 -3.788 -4.793 1.00 98.31 73 LYS A CA 1
ATOM 576 C C . LYS A 1 73 ? 9.588 -4.495 -5.794 1.00 98.31 73 LYS A C 1
ATOM 578 O O . LYS A 1 73 ? 10.531 -3.874 -6.288 1.00 98.31 73 LYS A O 1
ATOM 583 N N . LEU A 1 74 ? 9.299 -5.754 -6.128 1.00 97.75 74 LEU A N 1
ATOM 584 C CA . LEU A 1 74 ? 10.073 -6.512 -7.115 1.00 97.75 74 LEU A CA 1
ATOM 585 C C . LEU A 1 74 ? 9.978 -5.893 -8.516 1.00 97.75 74 LEU A C 1
ATOM 587 O O . LEU A 1 74 ? 11.000 -5.760 -9.196 1.00 97.75 74 LEU A O 1
ATOM 591 N N . GLU A 1 75 ? 8.786 -5.469 -8.936 1.00 97.88 75 GLU A N 1
ATOM 592 C CA . GLU A 1 75 ? 8.585 -4.787 -10.218 1.00 97.88 75 GLU A CA 1
ATOM 593 C C . GLU A 1 75 ? 9.322 -3.447 -10.276 1.00 97.88 75 GLU A C 1
ATOM 595 O O . GLU A 1 75 ? 10.027 -3.165 -11.248 1.00 97.88 75 GLU A O 1
ATOM 600 N N . VAL A 1 76 ? 9.235 -2.642 -9.214 1.00 98.25 76 VAL A N 1
ATOM 601 C CA . VAL A 1 76 ? 9.953 -1.367 -9.109 1.00 98.25 76 VAL A CA 1
ATOM 602 C C . VAL A 1 76 ? 11.462 -1.581 -9.187 1.00 98.25 76 VAL A C 1
ATOM 604 O O . VAL A 1 76 ? 12.148 -0.836 -9.888 1.00 98.25 76 VAL A O 1
ATOM 607 N N . ASP A 1 77 ? 12.003 -2.599 -8.523 1.00 97.75 77 ASP A N 1
ATOM 608 C CA . ASP A 1 77 ? 13.431 -2.907 -8.584 1.00 97.75 77 ASP A CA 1
ATOM 609 C C . ASP A 1 77 ? 13.863 -3.418 -9.965 1.00 97.75 77 ASP A C 1
ATOM 611 O O . ASP A 1 77 ? 14.946 -3.066 -10.450 1.00 97.75 77 ASP A O 1
ATOM 615 N N . ALA A 1 78 ? 13.022 -4.204 -10.640 1.00 97.44 78 ALA A N 1
ATOM 616 C CA . ALA A 1 78 ? 13.257 -4.618 -12.020 1.00 97.44 78 ALA A CA 1
ATOM 617 C C . ALA A 1 78 ? 13.261 -3.411 -12.974 1.00 97.44 78 ALA A C 1
ATOM 619 O O . ALA A 1 78 ? 14.190 -3.260 -13.775 1.00 97.44 78 ALA A O 1
ATOM 620 N N . LEU A 1 79 ? 12.284 -2.510 -12.842 1.00 97.50 79 LEU A N 1
ATOM 621 C CA . LEU A 1 79 ? 12.194 -1.272 -13.617 1.00 97.50 79 LEU A CA 1
ATOM 622 C C . LEU A 1 79 ? 13.387 -0.354 -13.353 1.00 97.50 79 LEU A C 1
ATOM 624 O O . LEU A 1 79 ? 14.019 0.122 -14.293 1.00 97.50 79 LEU A O 1
ATOM 628 N N . LYS A 1 80 ? 13.782 -0.160 -12.092 1.00 97.38 80 LYS A N 1
ATOM 629 C CA . LYS A 1 80 ? 14.975 0.623 -11.733 1.00 97.38 80 LYS A CA 1
ATOM 630 C C . LYS A 1 80 ? 16.256 0.059 -12.348 1.00 97.38 80 LYS A C 1
ATOM 632 O O . LYS A 1 80 ? 17.157 0.829 -12.666 1.00 97.38 80 LYS A O 1
ATOM 637 N N . LYS A 1 81 ? 16.359 -1.260 -12.553 1.00 96.12 81 LYS A N 1
ATOM 638 C CA . LYS A 1 81 ? 17.513 -1.889 -13.226 1.00 96.12 81 LYS A CA 1
ATOM 639 C C . LYS A 1 81 ? 17.502 -1.688 -14.743 1.00 96.12 81 LYS A C 1
ATOM 641 O O . LYS A 1 81 ? 18.570 -1.583 -15.354 1.00 96.12 81 LYS A O 1
ATOM 646 N N . THR A 1 82 ? 16.332 -1.662 -15.378 1.00 96.06 82 THR A N 1
ATOM 647 C CA . THR A 1 82 ? 16.208 -1.514 -16.840 1.00 96.06 82 THR A CA 1
ATOM 648 C C . THR A 1 82 ? 16.186 -0.052 -17.283 1.00 96.06 82 THR A C 1
ATOM 650 O O . THR A 1 82 ? 16.728 0.269 -18.344 1.00 96.06 82 THR A O 1
ATOM 653 N N . PHE A 1 83 ? 15.665 0.847 -16.449 1.00 96.62 83 PHE A N 1
ATOM 654 C CA . PHE A 1 83 ? 15.515 2.271 -16.742 1.00 96.62 83 PHE A CA 1
ATOM 655 C C . PHE A 1 83 ? 16.830 2.967 -17.145 1.00 96.62 83 PHE A C 1
ATOM 657 O O . PHE A 1 83 ? 16.835 3.648 -18.171 1.00 96.62 83 PHE A O 1
ATOM 664 N N . PRO A 1 84 ? 17.984 2.752 -16.477 1.00 94.38 84 PRO A N 1
ATOM 665 C CA . PRO A 1 84 ? 19.247 3.355 -16.898 1.00 94.38 84 PRO A CA 1
ATOM 666 C C . PRO A 1 84 ? 19.694 2.897 -18.288 1.00 94.38 84 PRO A C 1
ATOM 668 O O . PRO A 1 84 ? 20.257 3.681 -19.047 1.00 94.38 84 PRO A O 1
ATOM 671 N N . LYS A 1 85 ? 19.437 1.634 -18.661 1.00 95.50 85 LYS A N 1
ATOM 672 C CA . LYS A 1 85 ? 19.779 1.119 -19.998 1.00 95.50 85 LYS A CA 1
ATOM 673 C C . LYS A 1 85 ? 18.933 1.805 -21.065 1.00 95.50 85 LYS A C 1
ATOM 675 O O . LYS A 1 85 ? 19.481 2.240 -22.078 1.00 95.50 85 LYS A O 1
ATOM 680 N N . PHE A 1 86 ? 17.635 1.943 -20.801 1.00 94.94 86 PHE A N 1
ATOM 681 C CA . PHE A 1 86 ? 16.712 2.655 -21.677 1.00 94.94 86 PHE A CA 1
ATOM 682 C C . PHE A 1 86 ? 17.103 4.133 -21.809 1.00 94.94 86 PHE A C 1
ATOM 684 O O . PHE A 1 86 ? 17.334 4.598 -22.923 1.00 94.94 86 PHE A O 1
ATOM 691 N N . SER A 1 87 ? 17.318 4.833 -20.690 1.00 93.81 87 SER A N 1
ATOM 692 C CA . SER A 1 87 ? 17.759 6.234 -20.663 1.00 93.81 87 SER A CA 1
ATOM 693 C C . SER A 1 87 ? 19.063 6.442 -21.440 1.00 93.81 87 SER A C 1
ATOM 695 O O . SER A 1 87 ? 19.146 7.334 -22.281 1.00 93.81 87 SER A O 1
ATOM 697 N N . ASN A 1 88 ? 20.064 5.579 -21.234 1.00 92.31 88 ASN A N 1
ATOM 698 C CA . ASN A 1 88 ? 21.335 5.642 -21.961 1.00 92.31 88 ASN A CA 1
ATOM 699 C C . ASN A 1 88 ? 21.159 5.395 -23.466 1.00 92.31 88 ASN A C 1
ATOM 701 O O . ASN A 1 88 ? 21.874 5.977 -24.281 1.00 92.31 88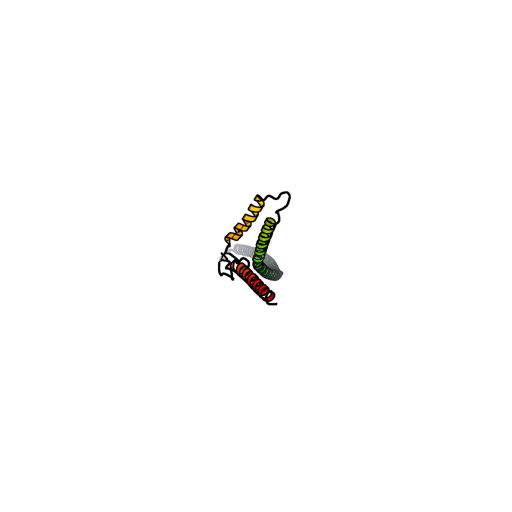 ASN A O 1
ATOM 705 N N . SER A 1 89 ? 20.250 4.497 -23.854 1.00 94.19 89 SER A N 1
ATOM 706 C CA . SER A 1 89 ? 19.952 4.247 -25.267 1.00 94.19 89 SER A CA 1
ATOM 707 C C . SER A 1 89 ? 19.209 5.416 -25.917 1.00 94.19 89 SER A C 1
ATOM 709 O O . SER A 1 89 ? 19.569 5.798 -27.029 1.00 94.19 89 SER A O 1
ATOM 711 N N . SER A 1 90 ? 18.266 6.038 -25.198 1.00 91.88 90 SER A N 1
ATOM 712 C CA . SER A 1 90 ? 17.548 7.238 -25.639 1.00 91.88 90 SER A CA 1
ATOM 713 C C . SER A 1 90 ? 18.517 8.393 -25.863 1.00 91.88 90 SER A C 1
ATOM 715 O O . SER A 1 90 ? 18.537 8.967 -26.945 1.00 91.88 90 SER A O 1
ATOM 717 N N . GLU A 1 91 ? 19.413 8.660 -24.906 1.00 90.12 91 GLU A N 1
ATOM 718 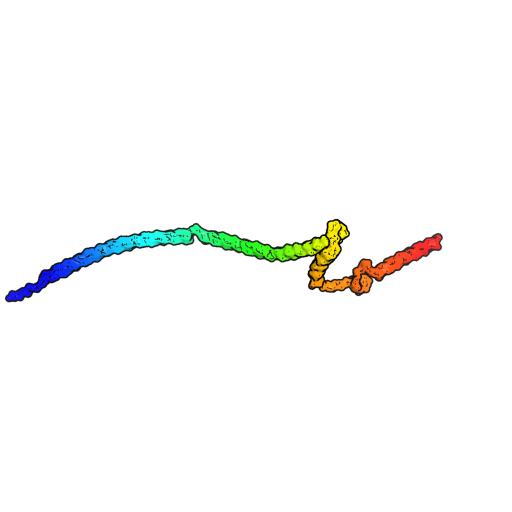C CA . GLU A 1 91 ? 20.413 9.725 -25.040 1.00 90.12 91 GLU A CA 1
ATOM 719 C C . GLU A 1 91 ? 21.334 9.491 -26.252 1.00 90.12 91 GLU A C 1
ATOM 721 O O . GLU A 1 91 ? 21.665 10.416 -26.995 1.00 90.12 91 GLU A O 1
ATOM 726 N N . LYS A 1 92 ? 21.751 8.241 -26.497 1.00 91.00 92 LYS A N 1
ATOM 727 C CA . LYS A 1 92 ? 22.556 7.896 -27.681 1.00 91.00 92 LYS A CA 1
ATOM 728 C C . LYS A 1 92 ? 21.791 8.120 -28.984 1.00 91.00 92 LYS A C 1
ATOM 730 O O . LYS A 1 92 ? 22.388 8.620 -29.939 1.00 91.00 92 LYS A O 1
ATOM 735 N N . LEU A 1 93 ? 20.513 7.750 -29.027 1.00 89.75 93 LEU A N 1
ATOM 736 C CA . LEU A 1 93 ? 19.662 7.954 -30.195 1.00 89.75 93 LEU A CA 1
ATOM 737 C C . LEU A 1 93 ? 19.444 9.447 -30.461 1.00 89.75 93 LEU A C 1
ATOM 739 O O . LEU A 1 93 ? 19.648 9.886 -31.589 1.00 89.75 93 LEU A O 1
ATOM 743 N N . ASP A 1 94 ? 19.133 10.235 -29.434 1.00 84.19 94 ASP A N 1
ATOM 744 C CA . ASP A 1 94 ? 18.961 11.686 -29.549 1.00 84.19 94 ASP A CA 1
ATOM 745 C C . ASP A 1 94 ? 20.233 12.367 -30.057 1.00 84.19 94 ASP A C 1
ATOM 747 O O . ASP A 1 94 ? 20.181 13.210 -30.954 1.00 84.19 94 ASP A O 1
ATOM 751 N N . ASN A 1 95 ? 21.398 11.955 -29.548 1.00 83.25 95 ASN A N 1
ATOM 752 C CA . ASN A 1 95 ? 22.687 12.443 -30.034 1.00 83.25 95 ASN A CA 1
ATOM 753 C C . ASN A 1 95 ? 22.923 12.072 -31.509 1.00 83.25 95 ASN A C 1
ATOM 755 O O . ASN A 1 95 ? 23.411 12.898 -32.281 1.00 83.25 95 ASN A O 1
ATOM 759 N N . LEU A 1 96 ? 22.579 10.848 -31.926 1.00 84.69 96 LEU A N 1
ATOM 760 C CA . LEU A 1 96 ? 22.711 10.412 -33.319 1.00 84.69 96 LEU A CA 1
ATOM 761 C C . LEU A 1 96 ? 21.783 11.204 -34.249 1.00 84.69 96 LEU A C 1
ATOM 763 O O . LEU A 1 96 ? 22.231 11.700 -35.283 1.00 84.69 96 LEU A O 1
ATOM 767 N N . LEU A 1 97 ? 20.511 11.350 -33.876 1.00 80.06 97 LEU A N 1
ATOM 768 C CA . LEU A 1 97 ? 19.514 12.086 -34.652 1.00 80.06 97 LEU A CA 1
ATOM 769 C C . LEU A 1 97 ? 19.840 13.584 -34.712 1.00 80.06 97 LEU A C 1
ATOM 771 O O . LEU A 1 97 ? 19.701 14.195 -35.771 1.00 80.06 97 LEU A O 1
ATOM 775 N N . GLY A 1 98 ? 20.335 14.168 -33.617 1.00 75.69 98 GLY A N 1
ATOM 776 C CA . GLY A 1 98 ? 20.832 15.545 -33.587 1.00 75.69 98 GLY A CA 1
ATOM 777 C C . GLY A 1 98 ? 21.985 15.769 -34.572 1.00 75.69 98 GLY A C 1
ATOM 778 O O . GLY A 1 98 ? 21.975 16.736 -35.336 1.00 75.69 98 GLY A O 1
ATOM 779 N N . LEU A 1 99 ? 22.936 14.829 -34.640 1.00 74.25 99 LEU A N 1
ATOM 780 C CA . LEU A 1 99 ? 24.027 14.867 -35.621 1.00 74.25 99 LEU A CA 1
ATOM 781 C C . LEU A 1 99 ? 23.540 14.644 -37.062 1.00 74.25 99 LEU A C 1
ATOM 783 O O . LEU A 1 99 ? 24.050 15.282 -37.978 1.00 74.25 99 LEU A O 1
ATOM 787 N N . GLN A 1 100 ? 22.551 13.781 -37.300 1.00 70.69 100 GLN A N 1
ATOM 788 C CA . GLN A 1 100 ? 21.990 13.598 -38.645 1.00 70.69 100 GLN A CA 1
ATOM 789 C C . GLN A 1 100 ? 21.270 14.859 -39.138 1.00 70.69 100 GLN A C 1
ATOM 791 O O . GLN A 1 100 ? 21.530 15.312 -40.253 1.00 70.69 100 GLN A O 1
ATOM 796 N N . ARG A 1 101 ? 20.429 15.482 -38.303 1.00 67.25 101 ARG A N 1
ATOM 797 C CA . ARG A 1 101 ? 19.751 16.749 -38.641 1.00 67.25 101 ARG A CA 1
ATOM 798 C C . ARG A 1 101 ? 20.747 17.853 -39.008 1.00 67.25 101 ARG A C 1
ATOM 800 O O . ARG A 1 101 ? 20.506 18.594 -39.953 1.00 67.25 101 ARG A O 1
ATOM 807 N N . CYS A 1 102 ? 21.886 17.906 -38.317 1.00 62.94 102 CYS A N 1
ATOM 808 C CA . CYS A 1 102 ? 22.999 18.801 -38.628 1.00 62.94 102 CYS A CA 1
ATOM 809 C C . CYS A 1 102 ? 23.611 18.570 -40.027 1.00 62.94 102 CYS A C 1
ATOM 811 O O . CYS A 1 102 ? 23.894 19.521 -40.751 1.00 62.94 102 CYS A O 1
ATOM 813 N N . VAL A 1 103 ? 23.847 17.311 -40.412 1.00 59.47 103 VAL A N 1
ATOM 814 C CA . VAL A 1 103 ? 24.615 16.971 -41.624 1.00 59.47 103 VAL A CA 1
ATOM 815 C C . VAL A 1 103 ? 23.762 17.017 -42.898 1.00 59.47 103 VAL A C 1
ATOM 817 O O . VAL A 1 103 ? 24.289 17.351 -43.961 1.00 59.47 103 VAL A O 1
ATOM 820 N N . PHE A 1 104 ? 22.465 16.708 -42.807 1.00 55.22 104 PHE A N 1
ATOM 821 C CA . PHE A 1 104 ? 21.586 16.558 -43.976 1.00 55.22 104 PHE A CA 1
ATOM 822 C C . PHE A 1 104 ? 20.750 17.795 -44.326 1.00 55.22 104 PHE A C 1
ATOM 824 O O . PHE A 1 104 ? 20.291 17.893 -45.460 1.00 55.22 104 PHE A O 1
ATOM 831 N N . ASN A 1 105 ? 20.609 18.780 -43.434 1.00 57.66 105 ASN A N 1
ATOM 832 C CA . ASN A 1 105 ? 19.859 20.011 -43.721 1.00 57.66 105 ASN A CA 1
ATOM 833 C C . ASN A 1 105 ? 20.593 21.003 -44.644 1.00 57.66 105 ASN A C 1
ATOM 835 O O . ASN A 1 105 ? 20.263 22.174 -44.640 1.00 57.66 105 ASN A O 1
ATOM 839 N N . LYS A 1 106 ? 21.559 20.585 -45.470 1.00 61.56 106 LYS A N 1
ATOM 840 C CA . LYS A 1 106 ? 22.353 21.500 -46.320 1.00 61.56 106 LYS A CA 1
ATOM 841 C C . LYS A 1 106 ? 21.609 22.099 -47.525 1.00 61.56 106 LYS A C 1
ATOM 843 O O . LYS A 1 106 ? 22.227 22.793 -48.327 1.00 61.56 106 LYS A O 1
ATOM 848 N N . ALA A 1 107 ? 20.314 21.833 -47.683 1.00 63.72 107 ALA A N 1
ATOM 849 C CA . ALA A 1 107 ? 19.497 22.434 -48.730 1.00 63.72 107 ALA A CA 1
ATOM 850 C C . ALA A 1 107 ? 18.037 22.578 -48.268 1.00 63.72 107 ALA A C 1
ATOM 852 O O . ALA A 1 107 ? 17.386 21.588 -47.943 1.00 63.72 107 ALA A O 1
ATOM 853 N N . GLY A 1 108 ? 17.532 23.816 -48.246 1.00 61.94 108 GLY A N 1
ATOM 854 C CA . GLY A 1 108 ? 16.145 24.162 -47.915 1.00 61.94 108 GLY A CA 1
ATOM 855 C C . GLY A 1 108 ? 15.976 25.657 -47.608 1.00 61.94 108 GLY A C 1
ATOM 856 O O . GLY A 1 108 ? 16.887 26.290 -47.074 1.00 61.94 108 GLY A O 1
ATOM 857 N N . LEU A 1 109 ? 14.818 26.237 -47.949 1.00 51.56 109 LEU A N 1
ATOM 858 C CA . LEU A 1 109 ? 14.465 27.614 -47.574 1.00 51.56 109 LEU A CA 1
ATOM 859 C C . LEU A 1 109 ? 14.379 27.710 -46.040 1.00 51.56 109 LEU A C 1
ATOM 861 O O . LEU A 1 109 ? 13.570 27.019 -45.427 1.00 51.56 109 LEU A O 1
ATOM 865 N N . GLY A 1 110 ? 15.239 28.533 -45.432 1.00 58.78 110 GLY A N 1
ATOM 866 C CA . GLY A 1 110 ? 15.403 28.629 -43.973 1.00 58.78 110 GLY A CA 1
ATOM 867 C C . GLY A 1 110 ? 16.646 27.923 -43.409 1.00 58.78 110 GLY A C 1
ATOM 868 O O . GLY A 1 110 ? 16.815 27.895 -42.192 1.00 58.78 110 GLY A O 1
ATOM 869 N N . TYR A 1 111 ? 17.526 27.368 -44.255 1.00 62.06 111 TYR A N 1
ATOM 870 C CA . TYR A 1 111 ? 18.838 26.885 -43.816 1.00 62.06 111 TYR A CA 1
ATOM 871 C C . TYR A 1 111 ? 19.713 28.049 -43.335 1.00 62.06 111 TYR A C 1
ATOM 873 O O . TYR A 1 111 ? 20.194 28.854 -44.131 1.00 62.06 111 TYR A O 1
ATOM 881 N N . ASP A 1 112 ? 19.925 28.110 -42.023 1.00 63.72 112 ASP A N 1
ATOM 882 C CA . ASP A 1 112 ? 20.895 28.995 -41.389 1.00 63.72 112 ASP A CA 1
ATOM 883 C C . ASP A 1 112 ? 22.104 28.175 -40.924 1.00 63.72 112 ASP A C 1
ATOM 885 O O . ASP A 1 112 ? 22.047 27.379 -39.976 1.00 63.72 112 ASP A O 1
ATOM 889 N N . GLU A 1 113 ? 23.210 28.372 -41.632 1.00 60.56 113 GLU A N 1
ATOM 890 C CA . GLU A 1 113 ? 24.480 27.696 -41.408 1.00 60.56 113 GLU A CA 1
ATOM 891 C C . GLU A 1 113 ? 25.035 27.977 -40.000 1.00 60.56 113 GLU A C 1
ATOM 893 O O . GLU A 1 113 ? 25.548 27.068 -39.347 1.00 60.56 113 GLU A O 1
ATOM 898 N N . MET A 1 114 ? 24.842 29.185 -39.456 1.00 64.81 114 MET A N 1
ATOM 899 C CA . MET A 1 114 ? 25.351 29.559 -38.130 1.00 64.81 114 MET A CA 1
ATOM 900 C C . MET A 1 114 ? 24.558 28.909 -36.990 1.00 64.81 114 MET A C 1
ATOM 902 O O . MET A 1 114 ? 25.141 28.544 -35.963 1.00 64.81 114 MET A O 1
ATOM 906 N N . ASN A 1 115 ? 23.245 28.730 -37.155 1.00 63.59 115 ASN A N 1
ATOM 907 C CA . ASN A 1 115 ? 22.399 28.078 -36.152 1.00 63.59 115 ASN A CA 1
ATOM 908 C C . ASN A 1 115 ? 22.590 26.556 -36.124 1.00 63.59 115 ASN A C 1
ATOM 910 O O . ASN A 1 115 ? 22.658 25.972 -35.038 1.00 63.59 115 ASN A O 1
ATOM 914 N N . ASN A 1 116 ? 22.774 25.919 -37.286 1.00 61.16 116 ASN A N 1
ATOM 915 C CA . ASN A 1 116 ? 23.162 24.511 -37.331 1.00 61.16 116 ASN A CA 1
ATOM 916 C C . ASN A 1 116 ? 24.550 24.307 -36.717 1.00 61.16 116 ASN A C 1
ATOM 918 O O . ASN A 1 116 ? 24.669 23.481 -35.822 1.00 61.16 116 ASN A O 1
ATOM 922 N N . VAL A 1 117 ? 25.570 25.096 -37.082 1.00 61.84 117 VAL A N 1
ATOM 923 C CA . VAL A 1 117 ? 26.931 24.960 -36.522 1.00 61.84 117 VAL A CA 1
ATOM 924 C C . VAL A 1 117 ? 26.932 25.042 -34.992 1.00 61.84 117 VAL A C 1
ATOM 926 O O . VAL A 1 117 ? 27.523 24.175 -34.353 1.00 61.84 117 VAL A O 1
ATOM 929 N N . LYS A 1 118 ? 26.197 25.986 -34.385 1.00 64.44 118 LYS A N 1
ATOM 930 C CA . LYS A 1 118 ? 26.042 26.067 -32.917 1.00 64.44 118 LYS A CA 1
ATOM 931 C C . LYS A 1 118 ? 25.342 24.842 -32.323 1.00 64.44 118 LYS A C 1
ATOM 933 O O . LYS A 1 118 ? 25.758 24.340 -31.279 1.00 64.44 118 LYS A O 1
ATOM 938 N N . HIS A 1 119 ? 24.289 24.349 -32.979 1.00 62.97 119 HIS A N 1
ATOM 939 C CA . HIS A 1 119 ? 23.582 23.142 -32.556 1.00 62.97 119 HIS A CA 1
ATOM 940 C C . HIS A 1 119 ? 24.511 21.922 -32.617 1.00 62.97 119 HIS A C 1
ATOM 942 O O . HIS A 1 119 ? 24.681 21.251 -31.605 1.00 62.97 119 HIS A O 1
ATOM 948 N N . CYS A 1 120 ? 25.194 21.685 -33.741 1.00 63.41 120 CYS A N 1
ATOM 949 C CA . CYS A 1 120 ? 26.143 20.581 -33.914 1.00 63.41 120 CYS A CA 1
ATOM 950 C C . CYS A 1 120 ? 27.312 20.672 -32.929 1.00 63.41 120 CYS A C 1
ATOM 952 O O . CYS A 1 120 ? 27.692 19.668 -32.327 1.00 63.41 120 CYS A O 1
ATOM 954 N N . GLN A 1 121 ? 27.861 21.872 -32.733 1.00 64.44 121 GLN A N 1
ATOM 955 C CA . GLN A 1 121 ? 28.974 22.122 -31.826 1.00 64.44 121 GLN A CA 1
ATOM 956 C C . GLN A 1 121 ? 28.612 21.761 -30.380 1.00 64.44 121 GLN A C 1
ATOM 958 O O . GLN A 1 121 ? 29.377 21.056 -29.730 1.00 64.44 121 GLN A O 1
ATOM 963 N N . LYS A 1 122 ? 27.393 22.074 -29.921 1.00 67.00 122 LYS A N 1
ATOM 964 C CA . LYS A 1 122 ? 26.891 21.666 -28.596 1.00 67.00 122 LYS A CA 1
ATOM 965 C C . LYS A 1 122 ? 26.861 20.140 -28.388 1.00 67.00 122 LYS A C 1
ATOM 967 O O . LYS A 1 122 ? 27.038 19.676 -27.260 1.00 67.00 122 LYS A O 1
ATOM 972 N N . TYR A 1 123 ? 26.644 19.341 -29.439 1.00 63.53 123 TYR A N 1
ATOM 973 C CA . TYR A 1 123 ? 26.702 17.868 -29.355 1.00 63.53 123 TYR A CA 1
ATOM 974 C C . TYR A 1 123 ? 28.125 17.317 -29.500 1.00 63.53 123 TYR A C 1
ATOM 976 O O . TYR A 1 123 ? 28.446 16.285 -28.910 1.00 63.53 123 TYR A O 1
ATOM 984 N N . LEU A 1 124 ? 28.986 17.999 -30.258 1.00 62.44 124 LEU A N 1
ATOM 985 C CA . LEU A 1 124 ? 30.396 17.639 -30.410 1.00 62.44 124 LEU A CA 1
ATOM 986 C C . LEU A 1 124 ? 31.194 17.929 -29.128 1.00 62.44 124 LEU A C 1
ATOM 988 O O . LEU A 1 124 ? 31.929 17.062 -28.664 1.00 62.44 124 LEU A O 1
ATOM 992 N N . GLU A 1 125 ? 30.971 19.078 -28.488 1.00 62.91 125 GLU A N 1
ATOM 993 C CA . GLU A 1 125 ? 31.617 19.469 -27.226 1.00 62.91 125 GLU A CA 1
ATOM 994 C C . GLU A 1 125 ? 31.289 18.495 -26.081 1.00 62.91 125 GLU A C 1
ATOM 996 O O . GLU A 1 125 ? 32.171 18.119 -25.310 1.00 62.91 125 GLU A O 1
ATOM 1001 N N . LYS A 1 126 ? 30.054 17.972 -26.015 1.00 59.31 126 LYS A N 1
ATOM 1002 C CA . LYS A 1 126 ? 29.678 16.913 -25.055 1.00 59.31 126 LYS A CA 1
ATOM 1003 C C . LYS A 1 126 ? 30.429 15.593 -25.273 1.00 59.31 126 LYS A 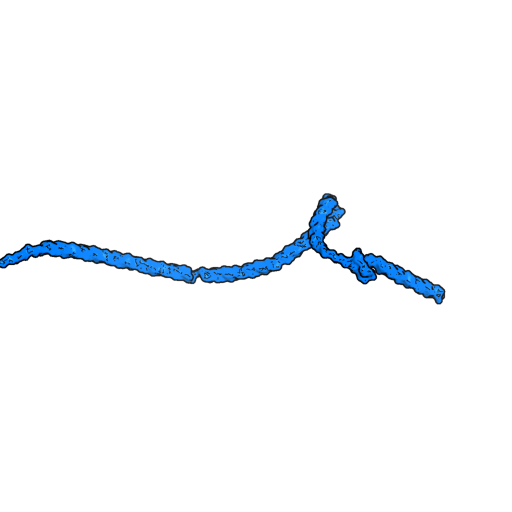C 1
ATOM 1005 O O . LYS A 1 126 ? 30.643 14.844 -24.321 1.00 59.31 126 LYS A O 1
ATOM 1010 N N . LYS A 1 127 ? 30.817 15.289 -26.515 1.00 54.94 127 LYS A N 1
ATOM 1011 C CA . LYS A 1 127 ? 31.576 14.082 -26.877 1.00 54.94 127 LYS A CA 1
ATOM 1012 C C . LYS A 1 127 ? 33.060 14.221 -26.519 1.00 54.94 127 LYS A C 1
ATOM 1014 O O . LYS A 1 127 ? 33.702 13.234 -26.162 1.00 54.94 127 LYS A O 1
ATOM 1019 N N . ASP A 1 128 ? 33.574 15.446 -26.552 1.00 49.88 128 ASP A N 1
ATOM 1020 C CA . ASP A 1 128 ? 34.988 15.759 -26.344 1.00 49.88 128 ASP A CA 1
ATOM 1021 C C . ASP A 1 128 ? 35.429 15.699 -24.876 1.00 49.88 128 ASP A C 1
ATOM 1023 O O . ASP A 1 128 ? 36.592 15.412 -24.603 1.00 49.88 128 ASP A O 1
ATOM 1027 N N . ILE A 1 129 ? 34.490 15.801 -23.930 1.00 52.94 129 ILE A N 1
ATOM 1028 C CA . ILE A 1 129 ? 34.736 15.549 -22.497 1.00 52.94 129 ILE A CA 1
ATOM 1029 C C . ILE A 1 129 ? 35.051 14.054 -22.229 1.00 52.94 129 ILE A C 1
ATOM 1031 O O . ILE A 1 129 ? 35.624 13.711 -21.198 1.00 52.94 129 ILE A O 1
ATOM 1035 N N . LYS A 1 130 ? 34.740 13.143 -23.170 1.00 54.47 130 LYS A N 1
ATOM 1036 C CA . LYS A 1 130 ? 35.016 11.691 -23.090 1.00 54.47 130 LYS A CA 1
ATOM 1037 C C . LYS A 1 130 ? 35.995 11.194 -24.169 1.00 54.47 130 LYS A C 1
ATOM 1039 O O . LYS A 1 130 ? 35.879 10.056 -24.625 1.00 54.47 130 LYS A O 1
ATOM 1044 N N . LYS A 1 131 ? 36.953 12.008 -24.622 1.00 49.38 131 LYS A N 1
ATOM 1045 C CA . LYS A 1 131 ? 37.972 11.553 -25.586 1.00 49.38 131 LYS A CA 1
ATOM 1046 C C . LYS A 1 131 ? 39.085 10.763 -24.887 1.00 49.38 131 LYS A C 1
ATOM 1048 O O . LYS A 1 131 ? 40.034 11.334 -24.361 1.00 49.38 131 LYS A O 1
ATOM 1053 N N . THR A 1 132 ? 39.014 9.434 -24.951 1.00 47.84 132 THR A N 1
ATOM 1054 C CA . THR A 1 132 ? 40.228 8.608 -24.921 1.00 47.84 132 THR A CA 1
ATOM 1055 C C . THR A 1 132 ? 41.020 8.871 -26.212 1.00 47.84 132 THR A C 1
ATOM 1057 O O . THR A 1 132 ? 40.434 8.860 -27.300 1.00 47.84 132 THR A O 1
ATOM 1060 N N . PRO A 1 133 ? 42.336 9.138 -26.151 1.00 48.94 133 PRO A N 1
ATOM 1061 C CA . PRO A 1 133 ? 43.137 9.359 -27.345 1.00 48.94 133 PRO A CA 1
ATOM 1062 C C . PRO A 1 133 ? 43.409 8.004 -28.000 1.00 48.94 133 PRO A C 1
ATOM 1064 O O . PRO A 1 133 ? 44.393 7.337 -27.698 1.00 48.94 133 PRO A O 1
ATOM 1067 N N . SER A 1 134 ? 42.534 7.557 -28.900 1.00 56.66 134 SER A N 1
ATOM 1068 C CA . SER A 1 134 ? 42.869 6.428 -29.765 1.00 56.66 134 SER A CA 1
ATOM 1069 C C . SER A 1 134 ? 43.939 6.894 -30.752 1.00 56.66 134 SER A C 1
ATOM 1071 O O . SER A 1 134 ? 43.629 7.514 -31.773 1.00 56.66 134 SER A O 1
ATOM 1073 N N . SER A 1 135 ? 45.208 6.639 -30.436 1.00 65.06 135 SER A N 1
ATOM 1074 C CA . SER A 1 135 ? 46.298 6.776 -31.394 1.00 65.06 135 SER A CA 1
ATOM 1075 C C . SER A 1 135 ? 46.083 5.732 -32.486 1.00 65.06 135 SER A C 1
ATOM 1077 O O . SER A 1 135 ? 46.413 4.561 -32.320 1.00 65.06 135 SER A O 1
ATOM 1079 N N . ILE A 1 136 ? 45.460 6.125 -33.595 1.00 74.31 136 ILE A N 1
ATOM 1080 C CA . ILE A 1 136 ? 45.325 5.245 -34.756 1.00 74.31 136 ILE A CA 1
ATOM 1081 C C . ILE A 1 136 ? 46.730 5.028 -35.324 1.00 74.31 136 ILE A C 1
ATOM 1083 O O . ILE A 1 136 ? 47.309 5.948 -35.907 1.00 74.31 136 ILE A O 1
ATOM 1087 N N . THR A 1 137 ? 47.274 3.829 -35.123 1.00 84.75 137 THR A N 1
ATOM 1088 C CA . THR A 1 137 ? 48.543 3.370 -35.695 1.00 84.75 137 THR A CA 1
ATOM 1089 C C . THR A 1 137 ? 48.277 2.613 -36.993 1.00 84.75 137 THR A C 1
ATOM 1091 O O . THR A 1 137 ? 47.373 1.786 -37.086 1.00 84.75 137 THR A O 1
ATOM 1094 N N . CYS A 1 138 ? 49.054 2.908 -38.029 1.00 85.44 138 CYS A N 1
ATOM 1095 C CA . CYS A 1 138 ? 48.950 2.242 -39.317 1.00 85.44 138 CYS A CA 1
ATOM 1096 C C . CYS A 1 138 ? 49.654 0.881 -39.291 1.00 85.44 138 CYS A C 1
ATOM 1098 O O . CYS A 1 138 ? 50.869 0.843 -39.138 1.00 85.44 138 CYS A O 1
ATOM 1100 N N . ASN A 1 139 ? 48.949 -0.219 -39.567 1.00 85.44 139 ASN A N 1
ATOM 1101 C CA . ASN A 1 139 ? 49.550 -1.566 -39.565 1.00 85.44 139 ASN A CA 1
ATOM 1102 C C . ASN A 1 139 ? 50.592 -1.782 -40.679 1.00 85.44 139 ASN A C 1
ATOM 1104 O O . ASN A 1 139 ? 51.321 -2.765 -40.655 1.00 85.44 139 ASN A O 1
ATOM 1108 N N . ASN A 1 140 ? 50.640 -0.903 -41.687 1.00 84.06 140 ASN A N 1
ATOM 1109 C CA . ASN A 1 140 ? 51.562 -1.038 -42.819 1.00 84.06 140 ASN A CA 1
ATOM 1110 C C . ASN A 1 140 ? 52.895 -0.305 -42.616 1.00 84.06 140 ASN A C 1
ATOM 1112 O O . ASN A 1 140 ? 53.898 -0.704 -43.193 1.00 84.06 140 ASN A O 1
ATOM 1116 N N . CYS A 1 141 ? 52.919 0.799 -41.863 1.00 88.38 141 CYS A N 1
ATOM 1117 C CA . CYS A 1 141 ? 54.151 1.565 -41.617 1.00 88.38 141 CYS A CA 1
ATOM 1118 C C . CYS A 1 141 ? 54.423 1.837 -40.134 1.00 88.38 141 CYS A C 1
ATOM 1120 O O . CYS A 1 141 ? 55.379 2.539 -39.817 1.00 88.38 141 CYS A O 1
ATOM 1122 N N . ASN A 1 142 ? 53.572 1.324 -39.242 1.00 84.81 142 ASN A N 1
ATOM 1123 C CA . ASN A 1 142 ? 53.628 1.469 -37.788 1.00 84.81 142 ASN A CA 1
ATOM 1124 C C . ASN A 1 142 ? 53.704 2.925 -37.290 1.00 84.81 142 ASN A C 1
ATOM 1126 O O . ASN A 1 142 ? 54.135 3.180 -36.170 1.00 84.81 142 ASN A O 1
ATOM 1130 N N . LYS A 1 143 ? 53.274 3.897 -38.109 1.00 83.94 143 LYS A N 1
ATOM 1131 C CA . LYS A 1 143 ? 53.192 5.318 -37.734 1.00 83.94 143 LYS A CA 1
ATOM 1132 C C . LYS A 1 143 ? 51.771 5.697 -37.331 1.00 83.94 143 LYS A C 1
ATOM 1134 O O . LYS A 1 143 ? 50.802 5.201 -37.906 1.00 83.94 143 LYS A O 1
ATOM 1139 N N . ASN A 1 144 ? 51.662 6.619 -36.382 1.00 84.38 144 ASN A N 1
ATOM 1140 C CA . ASN A 1 144 ? 50.383 7.121 -35.887 1.00 84.38 144 ASN A CA 1
ATOM 1141 C C . ASN A 1 144 ? 49.773 8.175 -36.827 1.00 84.38 144 ASN A C 1
ATOM 1143 O O . ASN A 1 144 ? 50.465 8.773 -37.652 1.00 84.38 144 ASN A O 1
ATOM 1147 N N . GLY A 1 145 ? 48.467 8.407 -36.695 1.00 81.19 145 GLY A N 1
ATOM 1148 C CA . GLY A 1 145 ? 47.749 9.501 -37.358 1.00 81.19 145 GLY A CA 1
ATOM 1149 C C . GLY A 1 145 ? 47.105 9.150 -38.702 1.00 81.19 145 GLY A C 1
ATOM 1150 O O . GLY A 1 145 ? 46.507 10.019 -39.327 1.00 81.19 145 GLY A O 1
ATOM 1151 N N . HIS A 1 146 ? 47.190 7.896 -39.161 1.00 84.38 146 HIS A N 1
ATOM 1152 C CA . HIS A 1 146 ? 46.496 7.437 -40.369 1.00 84.38 146 HIS A CA 1
ATOM 1153 C C . HIS A 1 146 ? 46.223 5.928 -40.341 1.00 84.38 146 HIS A C 1
ATOM 1155 O O . HIS A 1 146 ? 46.910 5.170 -39.662 1.00 84.38 146 HIS A O 1
ATOM 1161 N N . THR A 1 147 ? 45.227 5.477 -41.105 1.00 87.00 147 THR A N 1
ATOM 1162 C CA . THR A 1 147 ? 44.889 4.053 -41.252 1.00 87.00 147 THR A CA 1
ATOM 1163 C C . THR A 1 147 ? 45.683 3.395 -42.382 1.00 87.00 147 THR A C 1
ATOM 1165 O O . THR A 1 147 ? 46.188 4.061 -43.289 1.00 87.00 147 THR A O 1
ATOM 1168 N N . THR A 1 148 ? 45.728 2.062 -42.385 1.00 83.06 148 THR A N 1
ATOM 1169 C CA . THR A 1 148 ? 46.373 1.250 -43.432 1.00 83.06 148 THR A CA 1
ATOM 1170 C C . THR A 1 148 ? 45.900 1.586 -44.850 1.00 83.06 148 THR A C 1
ATOM 1172 O O . THR A 1 148 ? 46.698 1.558 -45.785 1.00 83.06 148 THR A O 1
ATOM 1175 N N . HIS A 1 149 ? 44.623 1.940 -45.025 1.00 80.81 149 HIS A N 1
ATOM 1176 C CA . HIS A 1 149 ? 44.064 2.329 -46.325 1.00 80.81 149 HIS A CA 1
ATOM 1177 C C . HIS A 1 149 ? 44.675 3.634 -46.865 1.00 80.81 149 HIS A C 1
ATOM 1179 O O . HIS A 1 149 ? 44.916 3.771 -48.062 1.00 80.81 149 HIS A O 1
ATOM 1185 N N . ASN A 1 150 ? 44.992 4.576 -45.976 1.00 81.88 150 ASN A N 1
ATOM 1186 C CA . ASN A 1 150 ? 45.552 5.876 -46.342 1.00 81.88 150 ASN A CA 1
ATOM 1187 C C . ASN A 1 150 ? 47.088 5.902 -46.267 1.00 81.88 150 ASN A C 1
ATOM 1189 O O . ASN A 1 150 ? 47.696 6.964 -46.385 1.00 81.88 150 ASN A O 1
ATOM 1193 N N . CYS A 1 151 ? 47.734 4.746 -46.085 1.00 86.50 151 CYS A N 1
ATOM 1194 C CA . CYS A 1 151 ? 49.181 4.665 -45.959 1.00 86.50 151 CYS A CA 1
ATOM 1195 C C . CYS A 1 151 ? 49.888 4.962 -47.288 1.00 86.50 151 CYS A C 1
ATOM 1197 O O . CYS A 1 151 ? 49.748 4.226 -48.267 1.00 86.50 151 CYS A O 1
ATOM 1199 N N . TYR A 1 152 ? 50.727 6.000 -47.296 1.00 86.31 152 TYR A N 1
ATOM 1200 C CA . TYR A 1 152 ? 51.558 6.350 -48.450 1.00 86.31 152 TYR A CA 1
ATOM 1201 C C . TYR A 1 152 ? 52.502 5.210 -48.866 1.00 86.31 152 TYR A C 1
ATOM 1203 O O . TYR A 1 152 ? 52.650 4.937 -50.054 1.00 86.31 152 TYR A O 1
ATOM 1211 N N . HIS A 1 153 ? 53.076 4.485 -47.896 1.00 83.75 153 HIS A N 1
ATOM 1212 C CA . HIS A 1 153 ? 53.977 3.362 -48.180 1.00 83.75 153 HIS A CA 1
ATOM 1213 C C . HIS A 1 153 ? 53.256 2.246 -48.947 1.00 83.75 153 HIS A C 1
ATOM 1215 O O . HIS A 1 153 ? 53.796 1.751 -49.930 1.00 83.75 153 HIS A O 1
ATOM 1221 N N . LYS A 1 154 ? 52.012 1.920 -48.566 1.00 84.25 154 LYS A N 1
ATOM 1222 C CA . LYS A 1 154 ? 51.186 0.916 -49.255 1.00 84.25 154 LYS A CA 1
ATOM 1223 C C . LYS A 1 154 ? 50.827 1.333 -50.685 1.00 84.25 154 LYS A C 1
ATOM 1225 O O . LYS A 1 154 ? 50.817 0.511 -51.595 1.00 84.25 154 LYS A O 1
ATOM 1230 N N . LYS A 1 155 ? 50.539 2.619 -50.906 1.00 83.69 155 LYS A N 1
ATOM 1231 C CA . LYS A 1 155 ? 50.292 3.137 -52.263 1.00 83.69 155 LYS A CA 1
ATOM 1232 C C . LYS A 1 155 ? 51.543 3.024 -53.138 1.00 83.69 155 LYS A C 1
ATOM 1234 O O . LYS A 1 155 ? 51.437 2.654 -54.302 1.00 83.69 155 LYS A O 1
ATOM 1239 N N . MET A 1 156 ? 52.720 3.292 -52.575 1.00 80.56 156 MET A N 1
ATOM 1240 C CA . MET A 1 156 ? 53.985 3.212 -53.309 1.00 80.56 156 MET A CA 1
ATOM 1241 C C . MET A 1 156 ? 54.411 1.776 -53.635 1.00 80.56 156 MET A C 1
ATOM 1243 O O . MET A 1 156 ? 54.954 1.553 -54.715 1.00 80.56 156 MET A O 1
ATOM 1247 N N . THR A 1 157 ? 54.143 0.795 -52.767 1.00 76.75 157 THR A N 1
ATOM 1248 C CA . THR A 1 157 ? 54.417 -0.622 -53.077 1.00 76.75 157 THR A CA 1
ATOM 1249 C C . THR A 1 157 ? 53.551 -1.122 -54.232 1.00 76.75 157 THR A C 1
ATOM 1251 O O . THR A 1 157 ? 54.086 -1.681 -55.184 1.00 76.75 157 THR A O 1
ATOM 1254 N N . TYR A 1 158 ? 52.252 -0.811 -54.221 1.00 77.56 158 TYR A N 1
ATOM 1255 C CA . TYR A 1 158 ? 51.331 -1.183 -55.301 1.00 77.56 158 TYR A CA 1
ATOM 1256 C C . TYR A 1 158 ? 51.743 -0.599 -56.665 1.00 77.56 158 TYR A C 1
ATOM 1258 O O . TYR A 1 158 ? 51.729 -1.287 -57.684 1.00 77.56 158 TYR A O 1
ATOM 1266 N N . ILE A 1 159 ? 52.180 0.666 -56.692 1.00 77.06 159 ILE A N 1
ATOM 1267 C CA . ILE A 1 159 ? 52.670 1.306 -57.923 1.00 77.06 159 ILE A CA 1
ATOM 1268 C C . ILE A 1 159 ? 53.940 0.611 -58.443 1.00 77.06 159 ILE A C 1
ATOM 1270 O O . ILE A 1 159 ? 54.082 0.422 -59.652 1.00 77.06 159 ILE A O 1
ATOM 1274 N N . ARG A 1 160 ? 54.859 0.198 -57.557 1.00 73.88 160 ARG A N 1
ATOM 1275 C CA . ARG A 1 160 ? 56.069 -0.544 -57.957 1.00 73.88 160 ARG A CA 1
ATOM 1276 C C . ARG A 1 160 ? 55.741 -1.917 -58.539 1.00 73.88 160 ARG A C 1
ATOM 1278 O O . ARG A 1 160 ? 56.314 -2.269 -59.563 1.00 73.88 160 ARG A O 1
ATOM 1285 N N . GLU A 1 161 ? 54.810 -2.652 -57.937 1.00 74.44 161 GLU A N 1
ATOM 1286 C CA . GLU A 1 161 ? 54.361 -3.958 -58.441 1.00 74.44 161 GLU A CA 1
ATOM 1287 C C . GLU A 1 161 ? 53.749 -3.848 -59.844 1.00 74.44 161 GLU A C 1
ATOM 1289 O O . GLU A 1 161 ? 54.078 -4.633 -60.732 1.00 74.44 161 GLU A O 1
ATOM 1294 N N . ILE A 1 162 ? 52.928 -2.822 -60.095 1.00 74.00 162 ILE A N 1
ATOM 1295 C CA . ILE A 1 162 ? 52.384 -2.556 -61.436 1.00 74.00 162 ILE A CA 1
ATOM 1296 C C . ILE A 1 162 ? 53.501 -2.294 -62.451 1.00 74.00 162 ILE A C 1
ATOM 1298 O O . ILE A 1 162 ? 53.433 -2.780 -63.581 1.00 74.00 162 ILE A O 1
ATOM 1302 N N . ASN A 1 163 ? 54.519 -1.520 -62.074 1.00 68.56 163 ASN A N 1
ATOM 1303 C CA . ASN A 1 163 ? 55.612 -1.178 -62.980 1.00 68.56 163 ASN A CA 1
ATOM 1304 C C . ASN A 1 163 ? 56.510 -2.386 -63.291 1.00 68.56 163 ASN A C 1
ATOM 1306 O O . ASN A 1 163 ? 56.866 -2.567 -64.452 1.00 68.56 163 ASN A O 1
ATOM 1310 N N . LEU A 1 164 ? 56.791 -3.245 -62.305 1.00 66.81 164 LEU A N 1
ATOM 1311 C CA . LEU A 1 164 ? 57.535 -4.499 -62.498 1.00 66.81 164 LEU A CA 1
ATOM 1312 C C . LEU A 1 164 ? 56.798 -5.465 -63.439 1.00 66.81 164 LEU A C 1
ATOM 1314 O O . LEU A 1 164 ? 57.386 -6.021 -64.364 1.00 66.81 164 LEU A O 1
ATOM 1318 N N . ASN A 1 165 ? 55.481 -5.601 -63.273 1.00 63.38 165 ASN A N 1
ATOM 1319 C CA . ASN A 1 165 ? 54.668 -6.464 -64.133 1.00 63.38 165 ASN A CA 1
ATOM 1320 C C . ASN A 1 165 ? 54.574 -5.939 -65.578 1.00 63.38 165 ASN A C 1
ATOM 1322 O O . ASN A 1 165 ? 54.473 -6.723 -66.527 1.00 63.38 165 ASN A O 1
ATOM 1326 N N . LYS A 1 166 ? 54.644 -4.614 -65.768 1.00 61.19 166 LYS A N 1
ATOM 1327 C CA . LYS A 1 166 ? 54.721 -3.994 -67.098 1.00 61.19 166 LYS A CA 1
ATOM 1328 C C . LYS A 1 166 ? 56.069 -4.239 -67.772 1.00 61.19 166 LYS A C 1
ATOM 1330 O O . LYS A 1 166 ? 56.074 -4.559 -68.957 1.00 61.19 166 LYS A O 1
ATOM 1335 N N . THR A 1 167 ? 57.186 -4.134 -67.049 1.00 59.00 167 THR A N 1
ATOM 1336 C CA . THR A 1 167 ? 58.522 -4.399 -67.611 1.00 59.00 167 THR A CA 1
ATOM 1337 C C . THR A 1 167 ? 58.684 -5.860 -68.029 1.00 59.00 167 THR A C 1
ATOM 1339 O O . THR A 1 167 ? 59.115 -6.116 -69.151 1.00 59.00 167 THR A O 1
ATOM 1342 N N . SER A 1 168 ? 58.203 -6.814 -67.222 1.00 58.16 168 SER A N 1
ATOM 1343 C CA . SER A 1 168 ? 58.234 -8.242 -67.577 1.00 58.16 168 SER A CA 1
ATOM 1344 C C . SER A 1 168 ? 57.341 -8.586 -68.781 1.00 58.16 168 SER A C 1
ATOM 1346 O O . SER A 1 168 ? 57.680 -9.457 -69.576 1.00 58.16 168 SER A O 1
ATOM 1348 N N . SER A 1 169 ? 56.219 -7.880 -68.975 1.00 55.91 169 SER A N 1
ATOM 1349 C CA . SER A 1 169 ? 55.371 -8.042 -70.173 1.00 55.91 169 SER A CA 1
ATOM 1350 C C . SER A 1 169 ? 55.986 -7.467 -71.455 1.00 55.91 169 SER A C 1
ATOM 1352 O O . SER A 1 169 ? 55.639 -7.917 -72.548 1.00 55.91 169 SER A O 1
ATOM 1354 N N . ILE A 1 170 ? 56.864 -6.465 -71.348 1.00 55.09 170 ILE A N 1
ATOM 1355 C CA . ILE A 1 170 ? 57.556 -5.866 -72.499 1.00 55.09 170 ILE A CA 1
ATOM 1356 C C . ILE A 1 170 ? 58.712 -6.770 -72.952 1.00 55.09 170 ILE A C 1
ATOM 1358 O O . ILE A 1 170 ? 58.836 -7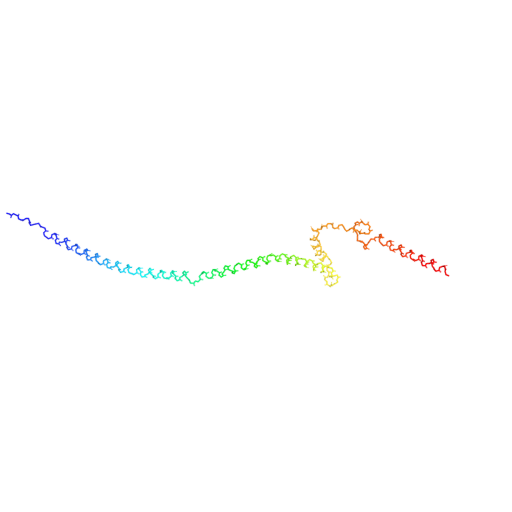.026 -74.148 1.00 55.09 170 ILE A O 1
ATOM 1362 N N . GLU A 1 171 ? 59.488 -7.336 -72.022 1.00 51.19 171 GLU A N 1
ATOM 1363 C CA . GLU A 1 171 ? 60.584 -8.268 -72.344 1.00 51.19 171 GLU A CA 1
ATOM 1364 C C . GLU A 1 171 ? 60.096 -9.540 -73.059 1.00 51.19 171 GLU A C 1
ATOM 1366 O O . GLU A 1 171 ? 60.710 -9.971 -74.032 1.00 51.19 171 GLU A O 1
ATOM 1371 N N . ILE A 1 172 ? 58.943 -10.096 -72.665 1.00 50.34 172 ILE A N 1
ATOM 1372 C CA . ILE A 1 172 ? 58.358 -11.289 -73.310 1.00 50.34 172 ILE A CA 1
ATOM 1373 C C . ILE A 1 172 ? 57.874 -11.000 -74.744 1.00 50.34 172 ILE A C 1
ATOM 1375 O O . ILE A 1 172 ? 57.863 -11.900 -75.584 1.00 50.34 172 ILE A O 1
ATOM 1379 N N . LYS A 1 173 ? 57.487 -9.755 -75.057 1.00 52.59 173 LYS A N 1
ATOM 1380 C CA . LYS A 1 173 ? 57.068 -9.361 -76.414 1.00 52.59 173 LYS A CA 1
ATOM 1381 C C . LYS A 1 173 ? 58.237 -9.096 -77.365 1.00 52.59 173 LYS A C 1
ATOM 1383 O O . LYS A 1 173 ? 58.038 -9.235 -78.563 1.00 52.59 173 LYS A O 1
ATOM 1388 N N . CYS A 1 174 ? 59.418 -8.738 -76.858 1.00 48.62 174 CYS A N 1
ATOM 1389 C CA . CYS A 1 174 ? 60.609 -8.488 -77.681 1.00 48.62 174 CYS A CA 1
ATOM 1390 C C . CYS A 1 174 ? 61.434 -9.754 -77.994 1.00 48.62 174 CYS A C 1
ATOM 1392 O O . CYS A 1 174 ? 62.367 -9.678 -78.787 1.00 48.62 174 CYS A O 1
ATOM 1394 N N . LEU A 1 175 ? 61.114 -10.899 -77.380 1.00 47.50 175 LEU A N 1
ATOM 1395 C CA . LEU A 1 175 ? 61.801 -12.189 -77.572 1.00 47.50 175 LEU A CA 1
ATOM 1396 C C . LEU A 1 175 ? 61.043 -13.168 -78.499 1.00 47.50 175 LEU A C 1
ATOM 1398 O O . LEU A 1 175 ? 61.413 -14.340 -78.572 1.00 47.50 175 LEU A O 1
ATOM 1402 N N . ARG A 1 176 ? 59.987 -12.714 -79.188 1.00 44.59 176 ARG A N 1
ATOM 1403 C CA . ARG A 1 176 ? 59.241 -13.479 -80.202 1.00 44.59 176 ARG A CA 1
ATOM 1404 C C . ARG A 1 176 ? 59.419 -12.896 -81.592 1.00 44.59 176 ARG A C 1
ATOM 1406 O O . ARG A 1 176 ? 59.406 -11.652 -81.696 1.00 44.59 176 ARG A O 1
#

InterPro domains:
  IPR036875 Zinc finger, CCHC-type superfamily [SSF57756] (128-154)

Radius of gyration: 55.93 Å; chains: 1; bounding box: 102×43×177 Å

Foldseek 3Di:
DDDPPDDPPVVVVVVVVVVVVVVVVVVVVVVVVVVVVVVVVVVVVVVVVVVCVVPPDDPVVVVVVVVVVVVVVVVVVVCVVCVVVVVVVVVVVCLVVLLVCLPPPPDDDPDDVVVSVVSNVVSVVVVVVPDDPPQAAEPVPRDTDDYVVPDPVVVVVVVVVVVVVVVVVVVVVVVD